Protein AF-A0A0W4ZE05-F1 (afdb_monomer_lite)

Radius of gyration: 22.37 Å; chains: 1; bounding box: 41×57×54 Å

Foldseek 3Di:
DDDVVVVVVVVVVCVVVVVVVVPPPDQDDQDDLVVLVVLLVVLVDPVNQVVCCVVPVDGDDSVVSVVVNVLSVVLVVDPSVSSSVSVVVVVVVVVVVVVPDDDPVVVVVVVD

Sequence (112 aa):
MFNENIINKEENTYINNELLNPIENHEEEPCSLQHHFDGFFMCYTLKNQFVHYYRYGQRPDCSSKWRDLLWCIRSKSQSKEMEQKMLHEKRLERLEKLKKGRNSEEIWSLKT

pLDDT: mean 82.23, std 15.79, range [47.5, 96.44]

InterPro domains:
  IPR021475 Plasticity-Associated Neural Transcript Short/Early meiotic induction protein 1-like [PF11326] (31-110)
  IPR021475 Plasticity-Associated Neural Transcript Short/Early meiotic induction protein 1-like [PTHR28052] (24-112)

Structure (mmCIF, N/CA/C/O backbone):
data_AF-A0A0W4ZE05-F1
#
_entry.id   AF-A0A0W4ZE05-F1
#
loop_
_atom_site.group_PDB
_atom_site.id
_atom_site.type_symbol
_atom_site.label_atom_id
_atom_site.label_alt_id
_atom_site.label_comp_id
_atom_site.label_asym_id
_atom_site.label_entity_id
_atom_site.label_seq_id
_atom_site.pdbx_PDB_ins_code
_atom_site.Cartn_x
_atom_site.Cartn_y
_atom_site.Cartn_z
_atom_site.occupancy
_atom_site.B_iso_or_equiv
_atom_site.auth_seq_id
_atom_site.auth_comp_id
_atom_site.auth_asym_id
_atom_site.auth_atom_id
_atom_site.pdbx_PDB_model_num
ATOM 1 N N . MET A 1 1 ? 2.875 44.141 30.658 1.00 47.50 1 MET A N 1
ATOM 2 C CA . MET A 1 1 ? 3.787 43.418 29.748 1.00 47.50 1 MET A CA 1
ATOM 3 C C . MET A 1 1 ? 3.521 41.940 29.944 1.00 47.50 1 MET A C 1
ATOM 5 O O . MET A 1 1 ? 3.928 41.392 30.960 1.00 47.50 1 MET A O 1
ATOM 9 N N . PHE A 1 2 ? 2.713 41.346 29.067 1.00 51.22 2 PHE A N 1
ATOM 10 C CA . PHE A 1 2 ? 2.407 39.917 29.121 1.00 51.22 2 PHE A CA 1
ATOM 11 C C . PHE A 1 2 ? 3.554 39.146 28.459 1.00 51.22 2 PHE A C 1
ATOM 13 O O . PHE A 1 2 ? 4.123 39.610 27.477 1.00 51.22 2 PHE A O 1
ATOM 20 N N . ASN A 1 3 ? 3.948 38.028 29.065 1.00 56.28 3 ASN A N 1
ATOM 21 C CA . ASN A 1 3 ? 5.142 37.266 28.703 1.00 56.28 3 ASN A CA 1
ATOM 22 C C . ASN A 1 3 ? 4.925 36.535 27.365 1.00 56.28 3 ASN A C 1
ATOM 24 O O . ASN A 1 3 ? 4.214 35.531 27.324 1.00 56.28 3 ASN A O 1
ATOM 28 N N . GLU A 1 4 ? 5.565 37.000 26.290 1.00 62.16 4 GLU A N 1
ATOM 29 C CA . GLU A 1 4 ? 5.464 36.426 24.932 1.00 62.16 4 GLU A CA 1
ATOM 30 C C . GLU A 1 4 ? 5.846 34.931 24.887 1.00 62.16 4 GLU A C 1
ATOM 32 O O . GLU A 1 4 ? 5.317 34.162 24.091 1.00 62.16 4 GLU A O 1
ATOM 37 N N . ASN A 1 5 ? 6.689 34.470 25.818 1.00 62.00 5 ASN A N 1
ATOM 38 C CA . ASN A 1 5 ? 7.101 33.066 25.924 1.00 62.00 5 ASN A CA 1
ATOM 39 C C . ASN A 1 5 ? 5.984 32.101 26.360 1.00 62.00 5 ASN A C 1
ATOM 41 O O . ASN A 1 5 ? 6.055 30.914 26.046 1.00 62.00 5 ASN A O 1
ATOM 45 N N . ILE A 1 6 ? 4.973 32.579 27.093 1.00 60.56 6 ILE A N 1
ATOM 46 C CA . ILE A 1 6 ? 3.849 31.738 27.539 1.00 60.56 6 ILE A CA 1
ATOM 47 C C . ILE A 1 6 ? 2.854 31.563 26.388 1.00 60.56 6 ILE A C 1
ATOM 49 O O . ILE A 1 6 ? 2.446 30.439 26.113 1.00 60.56 6 ILE A O 1
ATOM 53 N N . ILE A 1 7 ? 2.583 32.645 25.651 1.00 59.72 7 ILE A N 1
ATOM 54 C CA . ILE A 1 7 ? 1.717 32.651 24.463 1.00 59.72 7 ILE A CA 1
ATOM 55 C C . ILE A 1 7 ? 2.295 31.725 23.385 1.00 59.72 7 ILE A C 1
ATOM 57 O O . ILE A 1 7 ? 1.592 30.849 22.897 1.00 59.72 7 ILE A O 1
ATOM 61 N N . ASN A 1 8 ? 3.605 31.805 23.117 1.00 60.09 8 ASN A N 1
ATOM 62 C CA . ASN A 1 8 ? 4.274 30.919 22.156 1.00 60.09 8 ASN A CA 1
ATOM 63 C C . ASN A 1 8 ? 4.221 29.435 22.563 1.00 60.09 8 ASN A C 1
ATOM 65 O O . ASN A 1 8 ? 4.161 28.554 21.706 1.00 60.09 8 ASN A O 1
ATOM 69 N N . LYS A 1 9 ? 4.271 29.120 23.864 1.00 64.50 9 LYS A N 1
ATOM 70 C CA . LYS A 1 9 ? 4.193 27.733 24.349 1.00 64.50 9 LYS A CA 1
ATOM 71 C C . LYS A 1 9 ? 2.771 27.184 24.234 1.00 64.50 9 LYS A C 1
ATOM 73 O O . LYS A 1 9 ? 2.597 26.041 23.823 1.00 64.50 9 LYS A O 1
ATOM 78 N N . GLU A 1 10 ? 1.786 28.007 24.569 1.00 58.44 10 GLU A N 1
ATOM 79 C CA . GLU A 1 10 ? 0.368 27.686 24.456 1.00 58.44 10 GLU A CA 1
ATOM 80 C C . GLU A 1 10 ? -0.051 27.526 22.983 1.00 58.44 10 GLU A C 1
ATOM 82 O O . GLU A 1 10 ? -0.566 26.468 22.622 1.00 58.44 10 GLU A O 1
ATOM 87 N N . GLU A 1 11 ? 0.280 28.470 22.096 1.00 57.31 11 GLU A N 1
ATOM 88 C CA . GLU A 1 11 ? 0.005 28.378 20.650 1.00 57.31 11 GLU A CA 1
ATOM 89 C C . GLU A 1 11 ? 0.631 27.132 20.011 1.00 57.31 11 GLU A C 1
ATOM 91 O O . GLU A 1 11 ? -0.044 26.416 19.272 1.00 57.31 11 GLU A O 1
ATOM 96 N N . ASN A 1 12 ? 1.875 26.784 20.362 1.00 60.00 12 ASN A N 1
ATOM 97 C CA . ASN A 1 12 ? 2.495 25.548 19.878 1.00 60.00 12 ASN A CA 1
ATOM 98 C C . ASN A 1 12 ? 1.771 24.288 20.383 1.00 60.00 12 ASN A C 1
ATOM 100 O O . ASN A 1 12 ? 1.703 23.296 19.661 1.00 60.00 12 ASN A O 1
ATOM 104 N N . THR A 1 13 ? 1.201 24.286 21.591 1.00 55.03 13 THR A N 1
ATOM 105 C CA . THR A 1 13 ? 0.394 23.147 22.064 1.00 55.03 13 THR A CA 1
ATOM 106 C C . THR A 1 13 ? -0.976 23.062 21.386 1.00 55.03 13 THR A C 1
ATOM 108 O O . THR A 1 13 ? -1.408 21.957 21.065 1.00 55.03 13 THR A O 1
ATOM 111 N N . TYR A 1 14 ? -1.634 24.188 21.089 1.00 55.34 14 TYR A N 1
ATOM 112 C CA . TYR A 1 14 ? -2.918 24.197 20.376 1.00 55.34 14 TYR A CA 1
ATOM 113 C C . TYR A 1 14 ? -2.767 23.779 18.907 1.00 55.34 14 TYR A C 1
ATOM 115 O O . TYR A 1 14 ? -3.510 22.915 18.453 1.00 55.34 14 TYR A O 1
ATOM 123 N N . ILE A 1 15 ? -1.740 24.270 18.204 1.00 57.91 15 ILE A N 1
ATOM 124 C CA . ILE A 1 15 ? -1.452 23.894 16.807 1.00 57.91 15 ILE A CA 1
ATOM 125 C C . ILE A 1 15 ? -1.145 22.389 16.682 1.00 57.91 15 ILE A C 1
ATOM 127 O O . ILE A 1 15 ? -1.613 21.733 15.751 1.00 57.91 15 ILE A O 1
ATOM 131 N N . ASN A 1 16 ? -0.404 21.816 17.637 1.00 54.53 16 ASN A N 1
ATOM 132 C CA . ASN A 1 16 ? -0.105 20.380 17.647 1.00 54.53 16 ASN A CA 1
ATOM 133 C C . ASN A 1 16 ? -1.339 19.516 17.967 1.00 54.53 16 ASN A C 1
ATOM 135 O O . ASN A 1 16 ? -1.483 18.436 17.399 1.00 54.53 16 ASN A O 1
ATOM 139 N N . ASN A 1 17 ? -2.243 19.986 18.831 1.00 56.16 17 ASN A N 1
ATOM 140 C CA . ASN A 1 17 ? -3.468 19.260 19.181 1.00 56.16 17 ASN A CA 1
ATOM 141 C C . ASN A 1 17 ? -4.553 19.373 18.087 1.00 56.16 17 ASN A C 1
ATOM 143 O O . ASN A 1 17 ? -5.264 18.409 17.817 1.00 56.16 17 ASN A O 1
ATOM 147 N N . GLU A 1 18 ? -4.664 20.512 17.401 1.00 48.91 18 GLU A N 1
ATOM 148 C CA . GLU A 1 18 ? -5.707 20.767 16.396 1.00 48.91 18 GLU A CA 1
ATOM 149 C C . GLU A 1 18 ? -5.456 20.060 15.052 1.00 48.91 18 GLU A C 1
ATOM 151 O O . GLU A 1 18 ? -6.408 19.681 14.373 1.00 48.91 18 GLU A O 1
ATOM 156 N N . LEU A 1 19 ? -4.198 19.753 14.711 1.00 54.66 19 LEU A N 1
ATOM 157 C CA . LEU A 1 19 ? -3.848 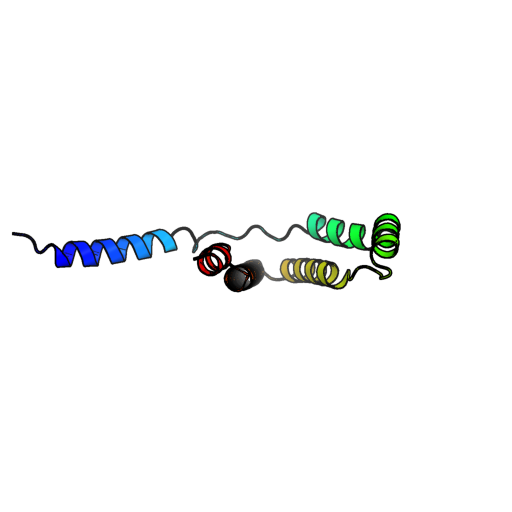18.886 13.572 1.00 54.66 19 LEU A CA 1
ATOM 158 C C . LEU A 1 19 ? -4.024 17.379 13.857 1.00 54.66 19 LEU A C 1
ATOM 160 O O . LEU A 1 19 ? -4.031 16.580 12.919 1.00 54.66 19 LEU A O 1
ATOM 164 N N . LEU A 1 20 ? -4.187 16.985 15.125 1.00 53.47 20 LEU A N 1
ATOM 165 C CA . LEU A 1 20 ? -4.466 15.603 15.545 1.00 53.47 20 LEU A CA 1
ATOM 166 C C . LEU A 1 20 ? -5.974 15.310 15.687 1.00 53.47 20 LEU A C 1
ATOM 168 O O . LEU A 1 20 ? -6.394 14.165 15.532 1.00 53.47 20 LEU A O 1
ATOM 172 N N . ASN A 1 21 ? -6.801 16.339 15.887 1.00 53.16 21 ASN A N 1
ATOM 173 C CA . ASN A 1 21 ? -8.245 16.208 16.122 1.00 53.16 21 ASN A CA 1
ATOM 174 C C . ASN A 1 21 ? -9.125 15.759 14.926 1.00 53.16 21 ASN A C 1
ATOM 176 O O . ASN A 1 21 ? -10.195 15.205 15.182 1.00 53.16 21 ASN A O 1
ATOM 180 N N . PRO A 1 22 ? -8.749 15.900 13.637 1.00 48.56 22 PRO A N 1
ATOM 181 C CA . PRO A 1 22 ? -9.559 15.345 12.546 1.00 48.56 22 PRO A CA 1
ATOM 182 C C . PRO 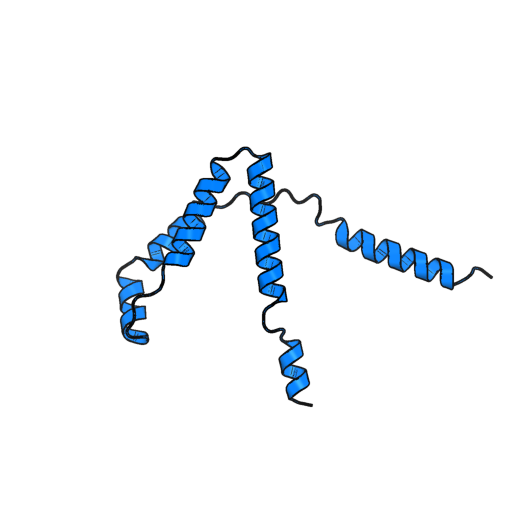A 1 22 ? -9.383 13.831 12.358 1.00 48.56 22 PRO A C 1
ATOM 184 O O . PRO A 1 22 ? -10.158 13.207 11.639 1.00 48.56 22 PRO A O 1
ATOM 187 N N . ILE A 1 23 ? -8.342 13.229 12.941 1.00 53.66 23 ILE A N 1
ATOM 188 C CA . ILE A 1 23 ? -7.891 11.876 12.576 1.00 53.66 23 ILE A CA 1
ATOM 189 C C . ILE A 1 23 ? -8.516 10.806 13.483 1.00 53.66 23 ILE A C 1
ATOM 191 O O . ILE A 1 23 ? -8.668 9.662 13.060 1.00 53.66 23 ILE A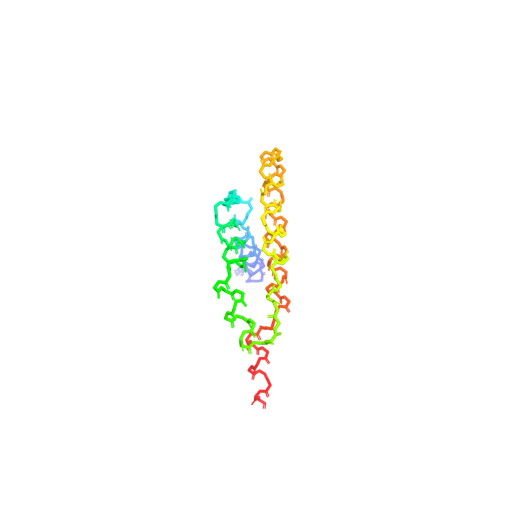 O 1
ATOM 195 N N . GLU A 1 24 ? -8.940 11.167 14.694 1.00 51.25 24 GLU A N 1
ATOM 196 C CA . GLU A 1 24 ? -9.379 10.195 15.706 1.00 51.25 24 GLU A CA 1
ATOM 197 C C . GLU A 1 24 ? -10.848 9.744 15.559 1.00 51.25 24 GLU A C 1
ATOM 199 O O . GLU A 1 24 ? -11.218 8.701 16.086 1.00 51.25 24 GLU A O 1
ATOM 204 N N . ASN A 1 25 ? -11.676 10.465 14.788 1.00 53.75 25 ASN A N 1
ATOM 205 C CA . ASN A 1 25 ? -13.108 10.160 14.604 1.00 53.75 25 ASN A CA 1
ATOM 206 C C . ASN A 1 25 ? -13.519 9.844 13.153 1.00 53.75 25 ASN A C 1
ATOM 208 O O . ASN A 1 25 ? -14.702 9.903 12.818 1.00 53.75 25 ASN A O 1
ATOM 212 N N . HIS A 1 26 ? -12.579 9.506 12.269 1.00 58.88 26 HIS A N 1
ATOM 213 C CA . HIS A 1 26 ? -12.951 8.995 10.950 1.00 58.88 26 HIS A CA 1
ATOM 214 C C . HIS A 1 26 ? -13.188 7.487 11.028 1.00 58.88 26 HIS A C 1
ATOM 216 O O . HIS A 1 26 ? -12.241 6.708 10.930 1.00 58.88 26 HIS A O 1
ATOM 222 N N . GLU A 1 27 ? -14.457 7.088 11.168 1.00 69.19 27 GLU A N 1
ATOM 223 C CA . GLU A 1 27 ? -14.883 5.725 10.842 1.00 69.19 27 GLU A CA 1
ATOM 224 C C . GLU A 1 27 ? -14.417 5.439 9.412 1.00 69.19 27 GLU A C 1
ATOM 226 O O . GLU A 1 27 ? -14.759 6.153 8.462 1.00 69.19 27 GLU A O 1
ATOM 231 N N . GLU A 1 28 ? -13.508 4.480 9.270 1.00 77.56 28 GLU A N 1
ATOM 232 C CA . GLU A 1 28 ? -12.904 4.210 7.984 1.00 77.56 28 GLU A CA 1
ATOM 233 C C . GLU A 1 28 ? -13.917 3.472 7.106 1.00 77.56 28 GLU A C 1
ATOM 235 O O . GLU A 1 28 ? -14.588 2.536 7.554 1.00 77.56 28 GLU A O 1
ATOM 240 N N . GLU A 1 29 ? -14.035 3.890 5.843 1.00 80.19 29 GLU A N 1
ATOM 241 C CA . GLU A 1 29 ? -14.962 3.251 4.915 1.00 80.19 29 GLU A CA 1
ATOM 242 C C . GLU A 1 29 ? -14.609 1.767 4.734 1.00 80.19 29 GLU A C 1
ATOM 244 O O . GLU A 1 29 ? -13.454 1.440 4.429 1.00 80.19 29 GLU A O 1
ATOM 249 N N . PRO A 1 30 ? -15.585 0.852 4.871 1.00 82.19 30 PRO A N 1
ATOM 250 C CA . PRO A 1 30 ? -15.327 -0.575 4.773 1.00 82.19 30 PRO A CA 1
ATOM 251 C C . PRO A 1 30 ? -14.737 -0.928 3.407 1.00 82.19 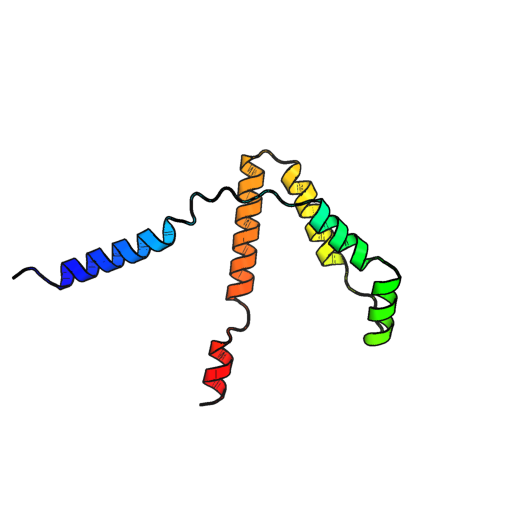30 PRO A C 1
ATOM 253 O O . PRO A 1 30 ? -15.049 -0.318 2.382 1.00 82.19 30 PRO A O 1
ATOM 256 N N . CYS A 1 31 ? -13.911 -1.974 3.362 1.00 88.19 31 CYS A N 1
ATOM 257 C CA . CYS A 1 31 ? -13.254 -2.360 2.117 1.00 88.19 31 CYS A CA 1
ATOM 258 C C . CYS A 1 31 ? -14.281 -2.700 1.014 1.00 88.19 31 CYS A C 1
ATOM 260 O O . CYS A 1 31 ? -15.260 -3.427 1.235 1.00 88.19 31 CYS A O 1
ATOM 262 N N . SER A 1 32 ? -14.050 -2.199 -0.204 1.00 91.69 32 SER A N 1
ATOM 263 C CA . SER A 1 32 ? -14.871 -2.534 -1.372 1.00 91.69 32 SER A CA 1
ATOM 264 C C . SER A 1 32 ? -14.416 -3.862 -1.978 1.00 91.69 32 SER A C 1
ATOM 266 O O . SER A 1 32 ? -13.358 -3.950 -2.606 1.00 91.69 32 SER A O 1
ATOM 268 N N . LEU A 1 33 ? -15.222 -4.915 -1.792 1.00 92.88 33 LEU A N 1
ATOM 269 C CA . LEU A 1 33 ? -14.910 -6.258 -2.296 1.00 92.88 33 LEU A CA 1
ATOM 270 C C . LEU A 1 33 ? -14.846 -6.285 -3.826 1.00 92.88 33 LEU A C 1
ATOM 272 O O . LEU A 1 33 ? -13.941 -6.899 -4.386 1.00 92.88 33 LEU A O 1
ATOM 276 N N . GLN A 1 34 ? -15.772 -5.586 -4.487 1.00 94.38 34 GLN A N 1
ATOM 277 C CA . GLN A 1 34 ? -15.820 -5.492 -5.945 1.00 94.38 34 GLN A CA 1
ATOM 278 C C . GLN A 1 34 ? -14.515 -4.916 -6.501 1.00 94.38 34 GLN A C 1
ATOM 280 O O . GLN A 1 34 ? -13.905 -5.512 -7.381 1.00 94.38 34 GLN A O 1
ATOM 285 N N . HIS A 1 35 ? -14.026 -3.819 -5.918 1.00 94.75 35 HIS A N 1
ATOM 286 C CA . HIS A 1 35 ? -12.789 -3.184 -6.366 1.00 94.75 35 HIS A CA 1
ATOM 287 C C . HIS A 1 35 ? -11.573 -4.123 -6.265 1.00 94.75 35 HIS A C 1
ATOM 289 O O . HIS A 1 35 ? -10.773 -4.233 -7.197 1.00 94.75 35 HIS A O 1
ATOM 295 N N . HIS A 1 36 ? -11.432 -4.829 -5.138 1.00 95.56 36 HIS A N 1
ATOM 296 C CA . HIS A 1 36 ? -10.332 -5.777 -4.947 1.00 95.56 36 HIS A CA 1
ATOM 297 C C . HIS A 1 36 ? -10.455 -7.013 -5.846 1.00 95.56 36 HIS A C 1
ATOM 299 O O . HIS A 1 36 ? -9.439 -7.511 -6.340 1.00 95.56 36 HIS A O 1
ATOM 305 N N . PHE A 1 37 ? -11.679 -7.485 -6.088 1.00 96.44 37 PHE A N 1
ATOM 306 C CA . PHE A 1 37 ? -11.946 -8.600 -6.989 1.00 96.44 37 PHE A CA 1
ATOM 307 C C . PHE A 1 37 ? -11.607 -8.247 -8.437 1.00 96.44 37 PHE A C 1
ATOM 309 O O . PHE A 1 37 ? -10.859 -8.988 -9.074 1.00 96.44 37 PHE A O 1
ATOM 316 N N . ASP A 1 38 ? -12.062 -7.092 -8.925 1.00 96.31 38 ASP A N 1
ATOM 317 C CA . ASP A 1 38 ? -11.783 -6.626 -10.285 1.00 96.31 38 ASP A CA 1
ATOM 318 C C . ASP A 1 38 ? -10.270 -6.501 -10.518 1.00 96.31 38 ASP A C 1
ATOM 320 O O . ASP A 1 38 ? -9.739 -6.961 -11.533 1.00 96.31 38 ASP A O 1
ATOM 324 N N . GLY A 1 39 ? -9.539 -5.963 -9.536 1.00 94.38 39 GLY A N 1
ATOM 325 C CA . GLY A 1 39 ? -8.081 -5.862 -9.593 1.00 94.38 39 GLY A CA 1
ATOM 326 C C . GLY A 1 39 ? -7.363 -7.217 -9.613 1.00 94.38 39 GLY A C 1
ATOM 327 O O . GLY A 1 39 ? -6.361 -7.374 -10.317 1.00 94.38 39 GLY A O 1
ATOM 328 N N . PHE A 1 40 ? -7.856 -8.204 -8.861 1.00 96.06 40 PHE A N 1
ATOM 329 C CA . PHE A 1 40 ? -7.337 -9.572 -8.901 1.00 96.06 40 PHE A CA 1
ATOM 330 C C . PHE A 1 40 ? -7.629 -10.228 -10.253 1.00 96.06 40 PHE A C 1
ATOM 332 O O . PHE A 1 40 ? -6.708 -10.719 -10.909 1.00 96.06 40 PHE A O 1
ATOM 339 N N . PHE A 1 41 ? -8.882 -10.179 -10.699 1.00 95.44 41 PHE A N 1
ATOM 340 C CA . PHE A 1 41 ? -9.330 -10.809 -11.934 1.00 95.44 41 PHE A CA 1
ATOM 341 C C . PHE A 1 41 ? -8.565 -10.274 -13.149 1.00 95.44 41 PHE A C 1
ATOM 343 O O . PHE A 1 41 ? -8.010 -11.056 -13.921 1.00 95.44 41 PHE A O 1
ATOM 350 N N . MET A 1 42 ? -8.406 -8.950 -13.263 1.00 94.50 42 MET A N 1
ATOM 351 C CA . MET A 1 42 ? -7.668 -8.344 -14.378 1.00 94.50 42 MET A CA 1
ATOM 352 C C . MET A 1 42 ? -6.177 -8.690 -14.407 1.00 94.50 42 MET A C 1
ATOM 354 O O . MET A 1 42 ? -5.554 -8.616 -15.469 1.00 94.50 42 MET A O 1
ATOM 358 N N . CYS A 1 43 ? -5.585 -9.100 -13.284 1.00 94.12 43 CYS A N 1
ATOM 359 C CA . CYS A 1 43 ? -4.216 -9.615 -13.270 1.00 94.12 43 CYS A CA 1
ATOM 360 C C . CYS A 1 43 ? -4.126 -11.010 -13.913 1.00 94.12 43 CYS A C 1
ATOM 362 O O . CYS A 1 43 ? -3.162 -11.313 -14.617 1.00 94.12 43 CYS A O 1
ATOM 364 N N . TYR A 1 44 ? -5.148 -11.848 -13.708 1.00 93.44 44 TYR A N 1
ATOM 365 C CA . TYR A 1 44 ? -5.192 -13.216 -14.229 1.00 93.44 44 TYR A CA 1
ATOM 366 C C . TYR A 1 44 ? -5.715 -13.330 -15.660 1.00 93.44 44 TYR A C 1
ATOM 368 O O . TYR A 1 44 ? -5.500 -14.353 -16.309 1.00 93.44 44 TYR A O 1
ATOM 376 N N . THR A 1 45 ? -6.356 -12.288 -16.183 1.00 95.75 45 THR A N 1
ATOM 377 C CA . THR A 1 45 ? -6.826 -12.267 -17.567 1.00 95.75 45 THR A CA 1
ATOM 378 C C . THR A 1 45 ? -5.680 -12.509 -18.555 1.00 95.75 45 THR A C 1
ATOM 380 O O . THR A 1 45 ? -4.653 -11.823 -18.526 1.00 95.75 45 THR A O 1
ATOM 383 N N . LEU A 1 46 ? -5.898 -13.431 -19.502 1.00 92.81 46 LEU A N 1
ATOM 384 C CA . LEU A 1 46 ? -4.915 -13.843 -20.516 1.00 92.81 46 LEU A CA 1
ATOM 385 C C . LEU A 1 46 ? -4.316 -12.664 -21.290 1.00 92.81 46 LEU A C 1
ATOM 387 O O . LEU A 1 46 ? -3.115 -12.633 -21.541 1.00 92.81 46 LEU A O 1
ATOM 391 N N . LYS A 1 47 ? -5.135 -11.658 -21.616 1.00 92.00 47 LYS A N 1
ATOM 392 C CA . LYS A 1 47 ? -4.686 -10.434 -22.294 1.00 92.00 47 LYS A CA 1
ATOM 393 C C . LYS A 1 47 ? -3.563 -9.737 -21.526 1.00 92.00 47 LYS A C 1
ATOM 395 O O . LYS A 1 47 ? -2.556 -9.354 -22.113 1.00 92.00 47 LYS A O 1
ATOM 400 N N . ASN A 1 48 ? -3.742 -9.565 -20.220 1.00 90.44 48 ASN A N 1
ATOM 401 C CA . ASN A 1 48 ? -2.802 -8.819 -19.394 1.00 90.44 48 ASN A CA 1
ATOM 402 C C . ASN A 1 48 ? -1.522 -9.633 -19.157 1.00 90.44 48 ASN A C 1
ATOM 404 O O . ASN A 1 48 ? -0.414 -9.108 -19.260 1.00 90.44 48 ASN A O 1
ATOM 408 N N . GLN A 1 49 ? -1.675 -10.945 -18.947 1.00 93.38 49 GLN A N 1
ATOM 409 C CA . GLN A 1 49 ? -0.548 -11.870 -18.839 1.00 93.38 49 GLN A CA 1
ATOM 410 C C . GLN A 1 49 ? 0.287 -11.919 -20.123 1.00 93.38 49 GLN A C 1
ATOM 412 O O . GLN A 1 49 ? 1.511 -11.895 -20.040 1.00 93.38 49 GLN A O 1
ATOM 417 N N . PHE A 1 50 ? -0.350 -11.925 -21.298 1.00 94.94 50 PHE A N 1
ATOM 418 C CA . PHE A 1 50 ? 0.350 -11.947 -22.582 1.00 94.94 50 PHE A CA 1
ATOM 419 C C . PHE A 1 50 ? 1.152 -10.667 -22.824 1.00 94.94 50 PHE A C 1
ATOM 421 O O . PHE A 1 50 ? 2.316 -10.742 -23.201 1.00 94.94 50 PHE A O 1
ATOM 428 N N . VAL A 1 51 ? 0.574 -9.491 -22.557 1.00 93.81 51 VAL A N 1
ATOM 429 C CA . VAL A 1 51 ? 1.285 -8.208 -22.712 1.00 93.81 51 VAL A CA 1
ATOM 430 C C . VAL A 1 51 ? 2.476 -8.119 -21.758 1.00 93.81 51 VAL A C 1
ATOM 432 O O . VAL A 1 51 ? 3.560 -7.696 -22.160 1.00 93.81 51 VAL A O 1
ATOM 435 N N . HIS A 1 52 ? 2.293 -8.536 -20.504 1.00 94.69 52 HIS A N 1
ATOM 436 C CA . HIS A 1 52 ? 3.368 -8.534 -19.516 1.00 94.69 52 HIS A CA 1
ATOM 437 C C . HIS A 1 52 ? 4.486 -9.511 -19.895 1.00 94.69 52 HIS A C 1
ATOM 439 O O . HIS A 1 52 ? 5.664 -9.162 -19.831 1.00 94.69 52 HIS A O 1
ATOM 445 N N . TYR A 1 53 ? 4.116 -10.707 -20.350 1.00 95.56 53 TYR A N 1
ATOM 446 C CA . TYR A 1 53 ? 5.064 -11.706 -20.824 1.00 95.56 53 TYR A CA 1
ATOM 447 C C . TYR A 1 53 ? 5.807 -11.237 -22.078 1.00 95.56 53 TYR A C 1
ATOM 449 O O . TYR A 1 53 ? 7.021 -11.368 -22.148 1.00 95.56 53 TYR A O 1
ATOM 457 N N . TYR A 1 54 ? 5.116 -10.614 -23.033 1.00 94.62 54 TYR A N 1
ATOM 458 C CA . TYR A 1 54 ? 5.739 -10.051 -24.229 1.00 94.62 54 TYR A CA 1
ATOM 459 C C . TYR A 1 54 ? 6.752 -8.947 -23.892 1.00 94.62 54 TYR A C 1
ATOM 461 O O . TYR A 1 54 ? 7.828 -8.899 -24.480 1.00 94.62 54 TYR A O 1
ATOM 469 N N . ARG A 1 55 ? 6.432 -8.067 -22.933 1.00 96.00 55 ARG A N 1
ATOM 470 C CA . ARG A 1 55 ? 7.302 -6.939 -22.566 1.00 96.00 55 ARG A CA 1
ATOM 471 C C . ARG A 1 55 ? 8.482 -7.346 -21.681 1.00 96.00 55 ARG A C 1
ATOM 473 O O . ARG A 1 55 ? 9.566 -6.797 -21.846 1.00 96.00 55 ARG A O 1
ATOM 480 N N . TYR A 1 56 ? 8.262 -8.246 -20.726 1.00 95.50 56 TYR A N 1
ATOM 481 C CA . TYR A 1 56 ? 9.228 -8.539 -19.661 1.00 95.50 56 TYR A CA 1
ATOM 482 C C . TYR A 1 56 ? 9.720 -9.993 -19.643 1.00 95.50 56 TYR A C 1
ATOM 484 O O . TYR A 1 56 ? 10.577 -10.325 -18.834 1.00 95.50 56 TYR A O 1
ATOM 492 N N . GLY A 1 57 ? 9.175 -10.881 -20.478 1.00 95.00 57 GLY A N 1
ATOM 493 C CA . GLY A 1 57 ? 9.544 -12.303 -20.529 1.00 95.00 57 GLY A CA 1
ATOM 494 C C . GLY A 1 57 ? 9.079 -13.137 -19.329 1.00 95.00 57 GLY A C 1
ATOM 495 O O . GLY A 1 57 ? 9.358 -14.332 -19.266 1.00 95.00 57 GLY A O 1
ATOM 496 N N . GLN A 1 58 ? 8.359 -12.537 -18.378 1.00 92.81 58 GLN A N 1
ATOM 497 C CA . GLN A 1 58 ? 7.918 -13.184 -17.143 1.00 92.81 58 GLN A CA 1
ATOM 498 C C . GLN A 1 58 ? 6.419 -13.000 -16.910 1.00 92.81 58 GLN A C 1
ATOM 500 O O . GLN A 1 58 ? 5.816 -12.005 -17.330 1.00 92.81 58 GLN A O 1
ATOM 505 N N . ARG A 1 59 ? 5.807 -13.968 -16.220 1.00 90.69 59 ARG A N 1
ATOM 506 C CA . ARG A 1 59 ? 4.419 -13.828 -15.767 1.00 90.69 59 ARG A CA 1
ATOM 507 C C . ARG A 1 59 ? 4.343 -12.757 -14.670 1.00 90.69 59 ARG A C 1
ATOM 509 O O . ARG A 1 59 ? 5.266 -12.671 -13.865 1.00 90.69 59 ARG A O 1
ATOM 516 N N . PRO A 1 60 ? 3.285 -11.929 -14.647 1.00 90.38 60 PRO A N 1
ATOM 517 C CA . PRO A 1 60 ? 3.122 -10.925 -13.605 1.00 90.38 60 PRO A CA 1
ATOM 518 C C . PRO A 1 60 ? 2.872 -11.585 -12.244 1.00 90.38 60 PRO A C 1
ATOM 520 O O . PRO A 1 60 ? 2.110 -12.549 -12.141 1.00 90.38 60 PRO A O 1
ATOM 523 N N . ASP A 1 61 ? 3.455 -11.019 -11.188 1.00 93.12 61 ASP A N 1
ATOM 524 C CA . ASP A 1 61 ? 3.230 -11.468 -9.814 1.00 93.12 61 ASP A CA 1
ATOM 525 C C . ASP A 1 61 ? 1.871 -10.978 -9.287 1.00 93.12 61 ASP A C 1
ATOM 527 O O . ASP A 1 61 ? 1.736 -9.903 -8.699 1.00 93.12 61 ASP A O 1
ATOM 531 N N . CYS A 1 62 ? 0.831 -11.797 -9.460 1.00 94.44 62 CYS A N 1
ATOM 532 C CA . CYS A 1 62 ? -0.529 -11.487 -8.996 1.00 94.44 62 CYS A CA 1
ATOM 533 C C . CYS A 1 62 ? -0.776 -11.785 -7.499 1.00 94.44 62 CYS A C 1
ATOM 535 O O . CYS A 1 62 ? -1.886 -11.592 -6.996 1.00 94.44 62 CYS A O 1
ATOM 537 N N . SER A 1 63 ? 0.242 -12.236 -6.758 1.00 95.00 63 SER A N 1
ATOM 538 C CA . SER A 1 63 ? 0.122 -12.633 -5.344 1.00 95.00 63 SER A CA 1
ATOM 539 C C . SER A 1 63 ? -0.260 -11.475 -4.414 1.00 95.00 63 SER A C 1
ATOM 541 O O . SER A 1 63 ? -0.933 -11.682 -3.405 1.00 95.00 63 SER A O 1
ATOM 543 N N . SER A 1 64 ? 0.140 -10.244 -4.749 1.00 93.25 64 SER A N 1
ATOM 544 C CA . SER A 1 64 ? -0.210 -9.043 -3.979 1.00 93.25 64 SER A CA 1
ATOM 545 C C . SER A 1 64 ? -1.717 -8.770 -4.015 1.00 93.25 64 SER A C 1
ATOM 547 O O . SER A 1 64 ? -2.354 -8.643 -2.972 1.00 93.25 64 SER A O 1
ATOM 549 N N . LYS A 1 65 ? -2.316 -8.804 -5.214 1.00 94.81 65 LYS A N 1
ATOM 550 C CA . LYS A 1 65 ? -3.758 -8.575 -5.407 1.00 94.81 65 LYS A CA 1
ATOM 551 C C . LYS A 1 65 ? -4.609 -9.654 -4.744 1.00 94.81 65 LYS A C 1
ATOM 553 O O . LYS A 1 65 ? -5.654 -9.351 -4.179 1.00 94.81 65 LYS A O 1
ATOM 558 N N . TRP A 1 66 ? -4.131 -10.897 -4.759 1.00 95.94 66 TRP A N 1
ATOM 559 C CA . TRP A 1 66 ? -4.783 -11.995 -4.050 1.00 95.94 66 TRP A CA 1
ATOM 560 C C . TRP A 1 66 ? -4.790 -11.793 -2.529 1.00 95.94 66 TRP A C 1
ATOM 562 O O . TRP A 1 66 ? -5.823 -11.972 -1.887 1.00 95.94 66 TRP A O 1
ATOM 572 N N . ARG A 1 67 ? -3.662 -11.361 -1.948 1.00 95.88 67 ARG A N 1
ATOM 573 C CA . ARG A 1 67 ? -3.581 -11.045 -0.513 1.00 95.88 67 ARG A CA 1
ATOM 574 C C . ARG A 1 67 ? -4.512 -9.902 -0.125 1.00 95.88 67 ARG A C 1
ATOM 576 O O . ARG A 1 67 ? -5.166 -9.996 0.908 1.00 95.88 67 ARG A O 1
ATOM 583 N N . ASP A 1 68 ? -4.609 -8.865 -0.953 1.00 94.56 68 ASP A N 1
ATOM 584 C CA . ASP A 1 68 ? -5.537 -7.755 -0.717 1.00 94.56 68 ASP A CA 1
ATOM 585 C C . ASP A 1 68 ? -7.004 -8.205 -0.727 1.00 94.56 68 ASP A C 1
ATOM 587 O O . ASP A 1 68 ? -7.779 -7.790 0.137 1.00 94.56 68 ASP A O 1
ATOM 591 N N . LEU A 1 69 ? -7.372 -9.086 -1.663 1.00 95.88 69 LEU A N 1
ATOM 592 C CA . LEU A 1 69 ? -8.715 -9.657 -1.739 1.00 95.88 69 LEU A CA 1
ATOM 593 C C . LEU A 1 69 ? -9.041 -10.495 -0.497 1.00 95.88 69 LEU A C 1
ATOM 595 O O . LEU A 1 69 ? -10.065 -10.270 0.147 1.00 95.88 69 LEU A O 1
ATOM 599 N N . LEU A 1 70 ? -8.159 -11.431 -0.136 1.00 95.38 70 LEU A N 1
ATOM 600 C CA . LEU A 1 70 ? -8.345 -12.276 1.046 1.00 95.38 70 LEU A CA 1
ATOM 601 C C . LEU A 1 70 ? -8.403 -11.457 2.334 1.00 95.38 70 LEU A C 1
ATOM 603 O O . LEU A 1 70 ? -9.192 -11.771 3.224 1.00 95.38 70 LEU A O 1
ATOM 607 N N . TRP A 1 71 ? -7.604 -10.395 2.426 1.00 95.69 71 TRP A N 1
ATOM 608 C CA . TRP A 1 71 ? -7.655 -9.475 3.554 1.00 95.69 71 TRP A CA 1
ATOM 609 C C . TRP A 1 71 ? -9.030 -8.804 3.667 1.00 95.69 71 TRP A C 1
ATOM 611 O O . TRP A 1 71 ? -9.587 -8.777 4.759 1.00 95.69 71 TRP A O 1
ATOM 621 N N . CYS A 1 72 ? -9.612 -8.344 2.553 1.00 95.38 72 CYS A N 1
ATOM 622 C CA . CYS A 1 72 ? -10.933 -7.707 2.562 1.00 95.38 72 CYS A CA 1
ATOM 623 C C . CYS A 1 72 ? -12.065 -8.692 2.908 1.00 95.38 72 CYS A C 1
ATOM 625 O O . CYS A 1 72 ? -12.994 -8.360 3.641 1.00 95.38 72 CYS A O 1
ATOM 627 N N . ILE A 1 73 ? -11.980 -9.936 2.427 1.00 94.69 73 ILE A N 1
ATOM 628 C CA . ILE A 1 73 ? -12.928 -10.991 2.822 1.00 94.69 73 ILE A CA 1
ATOM 629 C C . ILE A 1 73 ? -12.815 -11.260 4.328 1.00 94.69 73 ILE A C 1
ATOM 631 O O . ILE A 1 73 ? -13.824 -11.342 5.029 1.00 94.69 73 ILE A O 1
ATOM 635 N N . ARG A 1 74 ? -11.583 -11.362 4.838 1.00 94.19 74 ARG A N 1
ATOM 636 C CA . ARG A 1 74 ? -11.321 -11.610 6.256 1.00 94.19 74 ARG A CA 1
ATOM 637 C C . ARG A 1 74 ? -11.812 -10.465 7.138 1.00 94.19 74 ARG A C 1
ATOM 639 O O . ARG A 1 74 ? -12.390 -10.760 8.178 1.00 94.19 74 ARG A O 1
ATOM 646 N N . SER A 1 75 ? -11.602 -9.207 6.746 1.00 93.69 75 SER A N 1
ATOM 647 C CA . SER A 1 75 ? -12.021 -8.043 7.536 1.00 93.69 75 SER A CA 1
ATOM 648 C C . SER A 1 75 ? -13.543 -7.958 7.653 1.00 93.69 75 SER A C 1
ATOM 650 O O . SER A 1 75 ? -14.052 -7.786 8.754 1.00 93.69 75 SER A O 1
ATOM 652 N N . LYS A 1 76 ? -14.272 -8.201 6.554 1.00 90.12 76 LYS A N 1
ATOM 653 C CA . LYS A 1 76 ? -15.747 -8.209 6.538 1.00 90.12 76 LYS A CA 1
ATOM 654 C C . LYS A 1 76 ? -16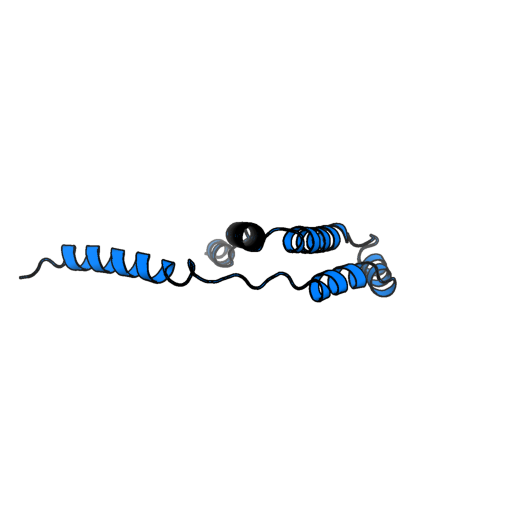.381 -9.319 7.374 1.00 90.12 76 LYS A C 1
ATOM 656 O O . LYS A 1 76 ? -17.540 -9.209 7.752 1.00 90.12 76 LYS A O 1
ATOM 661 N N . SER A 1 77 ? -15.657 -10.411 7.616 1.00 91.44 77 SER A N 1
ATOM 662 C CA . SER A 1 77 ? -16.151 -11.516 8.442 1.00 91.44 77 SER A CA 1
ATOM 663 C C . SER A 1 77 ? -16.051 -11.233 9.948 1.00 91.44 77 SER A C 1
ATOM 665 O O . SER A 1 77 ? -16.585 -12.018 10.731 1.00 91.44 77 SER A O 1
ATOM 667 N N . GLN A 1 78 ? -15.332 -10.185 10.363 1.00 91.88 78 GLN A N 1
ATOM 668 C CA . GLN A 1 78 ? -15.163 -9.825 11.772 1.00 91.88 78 GLN A CA 1
ATOM 669 C C . GLN A 1 78 ? -16.307 -8.931 12.273 1.00 91.88 78 GLN A C 1
ATOM 671 O O . GLN A 1 78 ? -17.145 -8.465 11.503 1.00 91.88 78 GLN A O 1
ATOM 676 N N . SER A 1 79 ? -16.355 -8.685 13.586 1.00 92.75 79 SER A N 1
ATOM 677 C CA . SER A 1 79 ? -17.263 -7.684 14.156 1.00 92.75 79 SER A CA 1
ATOM 678 C C . SER A 1 79 ? -16.892 -6.276 13.679 1.00 92.75 79 SER A C 1
ATOM 680 O O . SER A 1 79 ? -15.728 -6.008 13.390 1.00 92.75 79 SER A O 1
ATOM 682 N N . LYS A 1 80 ? -17.862 -5.350 13.652 1.00 88.88 80 LYS A N 1
ATOM 683 C CA . LYS A 1 80 ? -17.644 -3.965 13.187 1.00 88.88 80 LYS A CA 1
ATOM 684 C C . LYS A 1 80 ? -16.481 -3.265 13.903 1.00 88.88 80 LYS A C 1
ATOM 686 O O . LYS A 1 80 ? -15.679 -2.597 13.266 1.00 88.88 80 LYS A O 1
ATOM 691 N N . GLU A 1 81 ? -16.346 -3.464 15.215 1.00 89.94 81 GLU A N 1
ATOM 692 C CA . GLU A 1 81 ? -15.238 -2.896 15.996 1.00 89.94 81 GLU A CA 1
ATOM 693 C C . GLU A 1 81 ? -13.874 -3.463 15.581 1.00 89.94 81 GLU A C 1
ATOM 695 O O . GLU A 1 81 ? -12.891 -2.729 15.488 1.00 89.94 81 GLU A O 1
ATOM 700 N N . MET A 1 82 ? -13.795 -4.773 15.326 1.00 90.88 82 MET A N 1
ATOM 701 C CA . MET A 1 82 ? -12.560 -5.408 14.864 1.00 90.88 82 MET A CA 1
ATOM 702 C C . MET A 1 82 ? -12.245 -5.043 13.411 1.00 90.88 82 MET A C 1
ATOM 704 O O . MET A 1 82 ? -11.078 -4.850 13.081 1.00 90.88 82 MET A O 1
ATOM 708 N N . GLU A 1 83 ? -13.261 -4.913 12.557 1.00 90.94 83 GLU A N 1
ATOM 709 C CA . GLU A 1 83 ? -13.108 -4.451 11.175 1.00 90.94 83 GLU A CA 1
ATOM 710 C C . GLU A 1 83 ? -12.475 -3.054 11.137 1.00 90.94 83 GLU A C 1
ATOM 712 O O . GLU A 1 83 ? -11.478 -2.858 10.441 1.00 90.94 83 GLU A O 1
ATOM 717 N N . GLN A 1 84 ? -12.992 -2.119 11.941 1.00 91.31 84 GLN A N 1
ATOM 718 C CA . GLN A 1 84 ? -1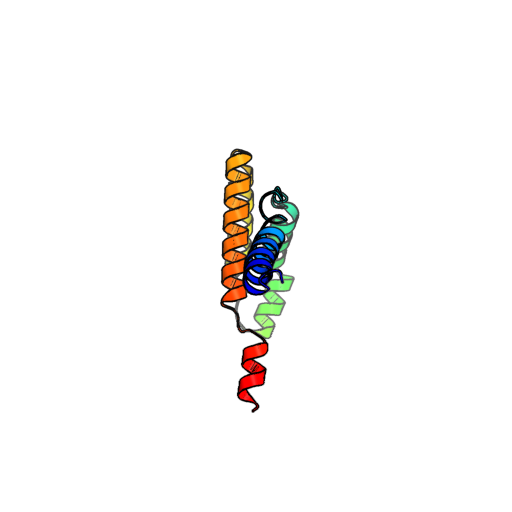2.450 -0.762 12.047 1.00 91.31 84 GLN A CA 1
ATOM 719 C C . GLN A 1 84 ? -10.998 -0.761 12.545 1.00 91.31 84 GLN A C 1
ATOM 721 O O . GLN A 1 84 ? -10.151 -0.083 11.964 1.00 91.31 84 GLN A O 1
ATOM 726 N N . LYS A 1 85 ? -10.666 -1.586 13.550 1.00 91.81 85 LYS A N 1
ATOM 727 C CA . LYS A 1 85 ? -9.276 -1.748 14.016 1.00 91.81 85 LYS A CA 1
ATOM 728 C C . LYS A 1 85 ? -8.351 -2.265 12.914 1.00 91.81 85 LYS A C 1
ATOM 730 O O . LYS A 1 85 ? -7.300 -1.678 12.681 1.00 91.81 85 LYS A O 1
ATOM 735 N N . MET A 1 86 ? -8.754 -3.315 12.195 1.00 92.44 86 MET A N 1
ATOM 736 C CA . MET A 1 86 ? -7.960 -3.869 11.090 1.00 92.44 86 MET A CA 1
ATOM 737 C C . MET A 1 86 ? -7.736 -2.852 9.966 1.00 92.44 86 MET A C 1
ATOM 739 O O . MET A 1 86 ? -6.679 -2.826 9.332 1.00 92.44 86 MET A O 1
ATOM 743 N N . LEU A 1 87 ? -8.748 -2.039 9.676 1.00 92.12 87 LEU A N 1
ATOM 744 C CA . LEU A 1 87 ? -8.683 -1.023 8.638 1.00 92.12 87 LEU A CA 1
ATOM 745 C C . LEU A 1 87 ? -7.756 0.130 9.051 1.00 92.12 87 LEU A C 1
ATOM 747 O O . LEU A 1 87 ? -6.902 0.530 8.253 1.00 92.12 87 LEU A O 1
ATOM 751 N N . HIS A 1 88 ? -7.824 0.539 10.319 1.00 91.44 88 HIS A N 1
ATOM 752 C CA . HIS A 1 88 ? -6.894 1.490 10.919 1.00 91.44 88 HIS A CA 1
ATOM 753 C C . HIS A 1 88 ? -5.444 0.999 10.862 1.00 91.44 88 HIS A C 1
ATOM 755 O O . HIS A 1 88 ? -4.571 1.699 10.351 1.00 91.44 88 HIS A O 1
ATOM 761 N N . GLU A 1 89 ? -5.184 -0.240 11.286 1.00 92.75 89 GLU A N 1
ATOM 762 C CA . GLU A 1 89 ? -3.858 -0.865 11.190 1.00 92.75 89 GLU A CA 1
ATOM 763 C C . GLU A 1 89 ? -3.338 -0.851 9.744 1.00 92.75 89 GLU A C 1
ATOM 765 O O . GLU A 1 89 ? -2.213 -0.420 9.482 1.00 92.75 89 GLU A O 1
ATOM 770 N N . LYS A 1 90 ? -4.176 -1.216 8.764 1.00 91.69 90 LYS A N 1
ATOM 771 C CA . LYS A 1 90 ? -3.790 -1.188 7.344 1.00 91.69 90 LYS A CA 1
ATOM 772 C C . LYS A 1 90 ? -3.507 0.229 6.833 1.00 91.69 90 LYS A C 1
ATOM 774 O O . LYS A 1 90 ? -2.637 0.404 5.969 1.00 91.69 90 LYS A O 1
ATOM 779 N N . ARG A 1 91 ? -4.226 1.246 7.321 1.00 90.75 91 ARG A N 1
ATOM 780 C CA . ARG A 1 91 ? -3.943 2.656 7.014 1.00 90.75 91 ARG A CA 1
ATOM 781 C C . ARG A 1 91 ? -2.591 3.063 7.585 1.00 90.75 91 ARG A C 1
ATOM 783 O O . ARG A 1 91 ? -1.792 3.633 6.841 1.00 90.75 91 ARG A O 1
ATOM 790 N N . LEU A 1 92 ? -2.312 2.730 8.844 1.00 93.00 92 LEU A N 1
ATOM 791 C CA . LEU A 1 92 ? -1.026 3.003 9.485 1.00 93.00 92 LEU A CA 1
ATOM 792 C C . LEU A 1 92 ? 0.126 2.349 8.716 1.00 93.00 92 LEU A C 1
ATOM 794 O O . LEU A 1 92 ? 1.053 3.050 8.315 1.00 93.00 92 LEU A O 1
ATOM 798 N N . GLU A 1 93 ? 0.015 1.064 8.367 1.00 93.06 93 GLU A N 1
ATOM 799 C CA . GLU A 1 93 ? 1.018 0.371 7.545 1.00 93.06 93 GLU A CA 1
ATOM 800 C C . GLU A 1 93 ? 1.254 1.061 6.191 1.00 93.06 93 GLU A C 1
ATOM 802 O O . GLU A 1 93 ? 2.376 1.102 5.673 1.00 93.06 93 GLU A O 1
ATOM 807 N N . ARG A 1 94 ? 0.192 1.584 5.561 1.00 90.38 94 ARG A N 1
ATOM 808 C CA . ARG A 1 94 ? 0.305 2.324 4.297 1.00 90.38 94 ARG A CA 1
ATOM 809 C C . ARG A 1 94 ? 1.052 3.636 4.510 1.00 90.38 94 ARG A C 1
ATOM 811 O O . ARG A 1 94 ? 1.934 3.951 3.715 1.00 90.38 94 ARG A O 1
ATOM 818 N N . LEU A 1 95 ? 0.717 4.380 5.561 1.00 91.06 95 LEU A N 1
ATOM 819 C CA . LEU A 1 95 ? 1.390 5.630 5.906 1.00 91.06 95 LEU A CA 1
ATOM 820 C C . LEU A 1 95 ? 2.867 5.389 6.224 1.00 91.06 95 LEU A C 1
ATOM 822 O O . LEU A 1 95 ? 3.713 6.131 5.739 1.00 91.06 95 LEU A O 1
ATOM 826 N N . GLU A 1 96 ? 3.197 4.332 6.961 1.00 92.75 96 GLU A N 1
ATOM 827 C CA . GLU A 1 96 ? 4.583 3.937 7.228 1.00 92.75 96 GLU A CA 1
ATOM 828 C C . GLU A 1 96 ? 5.350 3.624 5.939 1.00 92.75 96 GLU A C 1
ATOM 830 O O . GLU A 1 96 ? 6.463 4.116 5.746 1.00 92.75 96 GLU A O 1
ATOM 835 N N . LYS A 1 97 ? 4.746 2.867 5.012 1.00 90.06 97 LYS A N 1
ATOM 836 C CA . LYS A 1 97 ? 5.346 2.582 3.696 1.00 90.06 97 LYS A CA 1
ATOM 837 C C . LYS A 1 97 ? 5.570 3.851 2.877 1.00 90.06 97 LYS A C 1
ATOM 839 O O . LYS A 1 97 ? 6.604 3.959 2.224 1.00 90.06 97 LYS A O 1
ATOM 844 N N . LEU A 1 98 ? 4.629 4.795 2.915 1.00 87.12 98 LEU A N 1
ATOM 845 C CA . LEU A 1 98 ? 4.755 6.084 2.230 1.00 87.12 98 LEU A CA 1
ATOM 846 C C . LEU A 1 98 ? 5.870 6.935 2.846 1.00 87.12 98 LEU A C 1
ATOM 848 O O . LEU A 1 98 ? 6.709 7.441 2.109 1.00 87.12 98 LEU A O 1
ATOM 852 N N . LYS A 1 99 ? 5.932 7.020 4.181 1.00 88.38 99 LYS A N 1
ATOM 853 C CA . LYS A 1 99 ? 6.992 7.731 4.918 1.00 88.38 99 LYS A CA 1
ATOM 854 C C . LYS A 1 99 ? 8.379 7.150 4.647 1.00 88.38 99 LYS A C 1
ATOM 856 O O . LYS A 1 99 ? 9.343 7.896 4.553 1.00 88.38 99 LYS A O 1
ATOM 861 N N . LYS A 1 100 ? 8.480 5.823 4.520 1.00 89.69 100 LYS A N 1
ATOM 862 C CA . LYS A 1 100 ? 9.730 5.121 4.189 1.00 89.69 100 LYS A CA 1
ATOM 863 C C . LYS A 1 100 ? 10.117 5.243 2.707 1.00 89.69 100 LYS A C 1
ATOM 865 O O . LYS A 1 100 ? 11.248 4.928 2.345 1.00 89.69 100 LYS A O 1
ATOM 870 N N . GLY A 1 101 ? 9.185 5.632 1.839 1.00 86.75 101 GLY A N 1
ATOM 871 C CA . GLY A 1 101 ? 9.449 5.831 0.418 1.00 86.75 101 GLY A CA 1
ATOM 872 C C . GLY A 1 101 ? 10.468 6.945 0.167 1.00 86.75 101 GLY A C 1
ATOM 873 O O . GLY A 1 101 ? 10.729 7.777 1.030 1.00 86.75 101 GLY A O 1
ATOM 874 N N . ARG A 1 102 ? 11.038 6.974 -1.043 1.00 80.44 102 ARG A N 1
ATOM 875 C CA . ARG A 1 102 ? 11.919 8.071 -1.471 1.00 80.44 102 ARG A CA 1
ATOM 876 C C . ARG A 1 102 ? 11.128 9.375 -1.452 1.00 80.44 102 ARG A C 1
ATOM 878 O O . ARG A 1 102 ? 10.176 9.516 -2.222 1.00 80.44 102 ARG A O 1
ATOM 885 N N . ASN A 1 103 ? 11.527 10.307 -0.598 1.00 81.50 103 ASN A N 1
ATOM 886 C CA . ASN A 1 103 ? 10.943 11.639 -0.577 1.00 81.50 103 ASN A CA 1
ATOM 887 C C . ASN A 1 103 ? 11.526 12.451 -1.748 1.00 81.50 103 ASN A C 1
ATOM 889 O O . ASN A 1 103 ? 12.715 12.355 -2.056 1.00 81.50 103 ASN A O 1
ATOM 893 N N . SER A 1 104 ? 10.701 13.248 -2.427 1.00 79.69 104 SER A N 1
ATOM 894 C CA . SER A 1 104 ? 11.159 14.136 -3.499 1.00 79.69 104 SER A CA 1
ATOM 895 C C . SER A 1 104 ? 12.224 15.124 -3.025 1.00 79.69 104 SER A C 1
ATOM 897 O O . SER A 1 104 ? 13.105 15.477 -3.802 1.00 79.69 104 SER A O 1
ATOM 899 N N . GLU A 1 105 ? 12.175 15.536 -1.757 1.00 79.69 105 GLU A N 1
ATOM 900 C CA . GLU A 1 105 ? 13.146 16.451 -1.136 1.00 79.69 105 GLU A CA 1
ATOM 901 C C . GLU A 1 105 ? 14.580 15.900 -1.160 1.00 79.69 105 GLU A C 1
ATOM 903 O O . GLU A 1 105 ? 15.531 16.651 -1.370 1.00 79.69 105 GLU A O 1
ATOM 908 N N . GLU A 1 106 ? 14.737 14.579 -1.060 1.00 78.38 106 GLU A N 1
ATOM 909 C CA . GLU A 1 106 ? 16.034 13.894 -1.102 1.00 78.38 106 GLU A CA 1
ATOM 910 C C . GLU A 1 106 ? 16.711 14.000 -2.482 1.00 78.38 106 GLU A C 1
ATOM 912 O O . GLU A 1 106 ? 17.928 13.915 -2.603 1.00 78.38 106 GLU A O 1
ATOM 917 N N . ILE A 1 107 ? 15.941 14.214 -3.553 1.00 78.31 107 ILE A N 1
ATOM 918 C CA . ILE A 1 107 ? 16.486 14.365 -4.911 1.00 78.31 107 ILE A CA 1
ATOM 919 C C . ILE A 1 107 ? 17.073 15.770 -5.109 1.00 78.31 107 ILE A C 1
ATOM 921 O O . ILE A 1 107 ? 18.030 15.934 -5.870 1.00 78.31 107 ILE A O 1
ATOM 925 N N . TRP A 1 108 ? 16.512 16.783 -4.440 1.00 79.75 108 TRP A N 1
ATOM 926 C CA . TRP A 1 108 ? 16.946 18.177 -4.571 1.00 79.75 108 TRP A CA 1
ATOM 927 C C . TRP A 1 108 ? 18.269 18.441 -3.848 1.00 79.75 108 TRP A C 1
ATOM 929 O O . TRP A 1 108 ? 19.107 19.168 -4.376 1.00 79.75 108 TRP A O 1
ATOM 939 N N . SER A 1 109 ? 18.507 17.792 -2.704 1.00 76.56 109 SER A N 1
ATOM 940 C CA . SER A 1 109 ? 19.773 17.910 -1.966 1.00 76.56 109 SER A CA 1
ATOM 941 C C . SER A 1 109 ? 20.974 17.344 -2.735 1.00 76.56 109 SER A C 1
ATOM 943 O O . SER A 1 109 ? 22.061 17.898 -2.647 1.00 76.56 109 SER A O 1
ATOM 945 N N . LEU A 1 110 ? 20.784 16.309 -3.562 1.00 76.81 110 LEU A N 1
ATOM 946 C CA . LEU A 1 110 ? 21.846 15.700 -4.381 1.00 76.81 110 LEU A CA 1
ATOM 947 C C . LEU A 1 110 ? 22.355 16.588 -5.533 1.00 76.81 110 LEU A C 1
ATOM 949 O O . LEU A 1 110 ? 23.336 16.234 -6.186 1.00 76.81 110 LEU A O 1
ATOM 953 N N . LYS A 1 111 ? 21.664 17.692 -5.842 1.00 72.44 111 LYS A N 1
ATOM 954 C CA . LYS A 1 111 ? 22.008 18.605 -6.946 1.00 72.44 111 LYS A CA 1
ATOM 955 C C . LYS A 1 111 ? 22.755 19.871 -6.505 1.00 72.44 111 LYS A C 1
ATOM 957 O O . LYS A 1 111 ? 23.122 20.643 -7.389 1.00 72.44 111 LYS A O 1
ATOM 962 N N . THR A 1 112 ? 22.948 20.091 -5.202 1.00 59.72 112 THR A N 1
ATOM 963 C CA . THR A 1 112 ? 23.581 21.302 -4.637 1.00 59.72 112 THR A CA 1
ATOM 964 C C . THR A 1 112 ? 24.997 20.991 -4.186 1.00 59.72 112 THR A C 1
ATOM 966 O O . THR A 1 112 ? 25.880 21.841 -4.424 1.00 59.72 112 THR A O 1
#

Secondary structure (DSSP, 8-state):
---HHHHHHHHHHHHHHHTTTTTTT--PPPP-HHHHHHHHHHHHSHHHHHHHHHHHSS---THHHHHHHHHHHHHHTS-HHHHHHHHHHHHHHHHHHHHHSPPTHHHHHTT-

Organism: Pneumocystis carinii (strain B80) (NCBI:txid1408658)